Protein AF-A0ABD5WQ84-F1 (afdb_monomer_lite)

Secondary structure (DSSP, 8-state):
-HHHHHHHHHHHHHHHHHHHHHHHHHHHHHHHHHHHHTSPPPSEEEEE-TTS-EEEEE----SS-S---PPPHHHHHHHTSTTGGGG---TTTSPPHHHHHHHHHHHHHHHHHHHHHTT----

Radius of gyration: 23.06 Å; chains: 1; bounding box: 44×34×70 Å

Structure (mmCIF, N/CA/C/O backbone):
data_AF-A0ABD5WQ84-F1
#
_entry.id   AF-A0ABD5WQ84-F1
#
loop_
_atom_site.group_PDB
_atom_site.id
_atom_site.type_symbol
_atom_site.label_atom_id
_atom_site.label_alt_id
_atom_site.label_comp_id
_atom_site.label_asym_id
_atom_site.label_entity_id
_atom_site.label_seq_id
_atom_site.pdbx_PDB_ins_code
_atom_site.Cartn_x
_atom_site.Cartn_y
_atom_site.Cartn_z
_atom_site.occupancy
_atom_site.B_iso_or_equiv
_atom_site.auth_seq_id
_atom_site.auth_comp_id
_atom_site.auth_asym_id
_atom_site.auth_atom_id
_atom_site.pdbx_PDB_model_num
ATOM 1 N N . MET A 1 1 ? 10.289 -4.242 -35.091 1.00 62.66 1 MET A N 1
ATOM 2 C CA . MET A 1 1 ? 10.109 -4.938 -33.796 1.00 62.66 1 MET A CA 1
ATOM 3 C C . MET A 1 1 ? 11.135 -4.503 -32.755 1.00 62.66 1 MET A C 1
ATOM 5 O O . MET A 1 1 ? 10.712 -4.040 -31.710 1.00 62.66 1 MET A O 1
ATOM 9 N N . PHE A 1 2 ? 12.444 -4.538 -33.042 1.00 74.69 2 PHE A N 1
ATOM 10 C CA . PHE A 1 2 ? 13.496 -4.139 -32.086 1.00 74.69 2 PHE A CA 1
ATOM 11 C C . PHE A 1 2 ? 13.372 -2.693 -31.562 1.00 74.69 2 PHE A C 1
ATOM 13 O O . PHE A 1 2 ? 13.319 -2.484 -30.359 1.00 74.69 2 PHE A O 1
ATOM 20 N N . VAL A 1 3 ? 13.220 -1.701 -32.446 1.00 78.94 3 VAL A N 1
ATOM 21 C CA . VAL A 1 3 ? 13.098 -0.276 -32.055 1.00 78.94 3 VAL A CA 1
ATOM 22 C C . VAL A 1 3 ? 11.838 -0.003 -31.224 1.00 78.94 3 VAL A C 1
ATOM 24 O O . VAL A 1 3 ? 11.880 0.740 -30.250 1.00 78.94 3 VAL A O 1
ATOM 27 N N . LEU A 1 4 ? 10.730 -0.660 -31.574 1.00 76.81 4 LEU A N 1
ATOM 28 C CA . LEU A 1 4 ? 9.481 -0.622 -30.809 1.00 76.81 4 LEU A CA 1
ATOM 29 C C . LEU A 1 4 ? 9.668 -1.242 -29.418 1.00 76.81 4 LEU A C 1
ATOM 31 O O . LEU A 1 4 ? 9.250 -0.651 -28.433 1.00 76.81 4 LEU A O 1
ATOM 35 N N . GLY A 1 5 ? 10.357 -2.382 -29.329 1.00 71.56 5 GLY A N 1
ATOM 36 C CA . GLY A 1 5 ? 10.702 -3.018 -28.057 1.00 71.56 5 GLY A CA 1
ATOM 37 C C . GLY A 1 5 ? 11.618 -2.162 -27.179 1.00 71.56 5 GLY A C 1
ATOM 38 O O . GLY A 1 5 ? 11.416 -2.119 -25.973 1.00 71.56 5 GLY A O 1
ATOM 39 N N . VAL A 1 6 ? 12.567 -1.427 -27.767 1.00 75.12 6 VAL A N 1
ATOM 40 C CA . VAL A 1 6 ? 13.454 -0.500 -27.040 1.00 75.12 6 VAL A CA 1
ATOM 41 C C . VAL A 1 6 ? 12.690 0.722 -26.529 1.00 75.12 6 VAL A C 1
ATOM 43 O O . VAL A 1 6 ? 12.833 1.087 -25.365 1.00 75.12 6 VAL A O 1
ATOM 46 N N . ALA A 1 7 ? 11.841 1.332 -27.360 1.00 73.25 7 ALA A N 1
ATOM 47 C CA . ALA A 1 7 ? 11.018 2.469 -26.950 1.00 73.25 7 ALA A CA 1
ATOM 48 C C . ALA A 1 7 ? 10.026 2.083 -25.842 1.00 73.25 7 ALA A C 1
ATOM 50 O O . ALA A 1 7 ? 9.885 2.805 -24.856 1.00 73.25 7 ALA A O 1
ATOM 51 N N . VAL A 1 8 ? 9.394 0.911 -25.972 1.00 72.19 8 VAL A N 1
ATOM 52 C CA . VAL A 1 8 ? 8.538 0.340 -24.928 1.00 72.19 8 VAL A CA 1
ATOM 53 C C . VAL A 1 8 ? 9.363 0.050 -23.677 1.00 72.19 8 VAL A C 1
ATOM 55 O O . VAL A 1 8 ? 8.974 0.488 -22.607 1.00 72.19 8 VAL A O 1
ATOM 58 N N . GLY A 1 9 ? 10.525 -0.596 -23.790 1.00 66.44 9 GLY A N 1
ATOM 59 C CA . GLY A 1 9 ? 11.397 -0.915 -22.656 1.00 66.44 9 GLY A CA 1
ATOM 60 C C . GLY A 1 9 ? 11.868 0.311 -21.869 1.00 66.44 9 GLY A C 1
ATOM 61 O O . GLY A 1 9 ? 11.854 0.278 -20.644 1.00 66.44 9 GLY A O 1
ATOM 62 N N . LEU A 1 10 ? 12.211 1.415 -22.540 1.00 68.94 10 LEU A N 1
ATOM 63 C CA . LEU A 1 10 ? 12.619 2.666 -21.887 1.00 68.94 10 LEU A CA 1
ATOM 64 C C . LEU A 1 10 ? 11.447 3.383 -21.207 1.00 68.94 10 LEU A C 1
ATOM 66 O O . LEU A 1 10 ? 11.572 3.824 -20.064 1.00 68.94 10 LEU A O 1
ATOM 70 N N . ALA A 1 11 ? 10.298 3.473 -21.884 1.00 70.12 11 ALA A N 1
ATOM 71 C CA . ALA A 1 11 ? 9.099 4.081 -21.311 1.00 70.12 11 ALA A CA 1
ATOM 72 C C . ALA A 1 11 ? 8.597 3.284 -20.097 1.00 70.12 11 ALA A C 1
ATOM 74 O O . ALA A 1 11 ? 8.263 3.845 -19.057 1.00 70.12 11 ALA A O 1
ATOM 75 N N . VAL A 1 12 ? 8.588 1.960 -20.222 1.00 70.50 12 VAL A N 1
ATOM 76 C CA . VAL A 1 12 ? 8.115 1.028 -19.202 1.00 70.50 12 VAL A CA 1
ATOM 77 C C . VAL A 1 12 ? 9.112 0.919 -18.043 1.00 70.50 12 VAL A C 1
ATOM 79 O O . VAL A 1 12 ? 8.690 0.909 -16.890 1.00 70.50 12 VAL A O 1
ATOM 82 N N . GLY A 1 13 ? 10.422 0.935 -18.312 1.00 67.38 13 GLY A N 1
ATOM 83 C CA . GLY A 1 13 ? 11.472 0.931 -17.291 1.00 67.38 13 GLY A CA 1
ATOM 84 C C . GLY A 1 13 ? 11.373 2.127 -16.342 1.00 67.38 13 GLY A C 1
ATOM 85 O O . GLY A 1 13 ? 11.300 1.939 -15.131 1.00 67.38 13 GLY A O 1
ATOM 86 N N . GLY A 1 14 ? 11.251 3.351 -16.871 1.00 74.44 14 GLY A N 1
ATOM 87 C CA . GLY A 1 14 ? 11.095 4.555 -16.042 1.00 74.44 14 GLY A CA 1
ATOM 88 C C . GLY A 1 14 ? 9.808 4.565 -15.202 1.00 74.44 14 GLY A C 1
ATOM 89 O O . GLY A 1 14 ? 9.812 4.977 -14.036 1.00 74.44 14 GLY A O 1
ATOM 90 N N . VAL A 1 15 ? 8.708 4.055 -15.767 1.00 77.25 15 VAL A N 1
ATOM 91 C CA . VAL A 1 15 ? 7.428 3.913 -15.054 1.00 77.25 15 VAL A CA 1
ATOM 92 C C . VAL A 1 15 ? 7.527 2.864 -13.945 1.00 77.25 15 VAL A C 1
ATOM 94 O O . VAL A 1 15 ? 7.064 3.123 -12.836 1.00 77.25 15 VAL A O 1
ATOM 97 N N . PHE A 1 16 ? 8.168 1.718 -14.189 1.00 81.75 16 PHE A N 1
ATOM 98 C CA . PHE A 1 16 ? 8.347 0.677 -13.173 1.00 81.75 16 PHE A CA 1
ATOM 99 C C . PHE A 1 16 ? 9.265 1.109 -12.030 1.00 81.75 16 PHE A C 1
ATOM 101 O O . PHE A 1 16 ? 8.957 0.827 -10.871 1.00 81.75 16 PHE A O 1
ATOM 108 N N . VAL A 1 17 ? 10.340 1.845 -12.329 1.00 82.19 17 VAL A N 1
ATOM 109 C CA . VAL A 1 17 ? 11.214 2.434 -11.304 1.00 82.19 17 VAL A CA 1
ATOM 110 C C . VAL A 1 17 ? 10.409 3.374 -10.404 1.00 82.19 17 VAL A C 1
ATOM 112 O O . VAL A 1 17 ? 10.445 3.250 -9.180 1.00 82.19 17 VAL A O 1
ATOM 115 N N . THR A 1 18 ? 9.609 4.265 -10.993 1.00 83.12 18 THR A N 1
ATOM 116 C CA . THR A 1 18 ? 8.776 5.203 -10.224 1.00 83.12 18 THR A CA 1
ATOM 117 C C . THR A 1 18 ? 7.695 4.475 -9.418 1.00 83.12 18 THR A C 1
ATOM 119 O O . THR A 1 18 ? 7.514 4.755 -8.233 1.00 83.12 18 THR A O 1
ATOM 122 N N . ALA A 1 19 ? 7.005 3.503 -10.022 1.00 85.81 19 ALA A N 1
ATOM 123 C CA . ALA A 1 19 ? 5.968 2.708 -9.363 1.00 85.81 19 ALA A CA 1
ATOM 124 C C . ALA A 1 19 ? 6.509 1.956 -8.138 1.00 85.81 19 ALA A C 1
ATOM 126 O O . ALA A 1 19 ? 5.856 1.939 -7.094 1.00 85.81 19 ALA A O 1
ATOM 127 N N . LYS A 1 20 ? 7.725 1.404 -8.234 1.00 86.44 20 LYS A N 1
ATOM 128 C CA . LYS A 1 20 ? 8.436 0.790 -7.109 1.00 86.44 20 LYS A CA 1
ATOM 129 C C . LYS A 1 20 ? 8.643 1.777 -5.970 1.00 86.44 20 LYS A C 1
ATOM 131 O O . LYS A 1 20 ? 8.245 1.480 -4.849 1.00 86.44 20 LYS A O 1
ATOM 136 N N . TYR A 1 21 ? 9.236 2.940 -6.236 1.00 86.19 21 TYR A N 1
ATOM 137 C CA . TYR A 1 21 ? 9.497 3.918 -5.177 1.00 86.19 21 TYR A CA 1
ATOM 1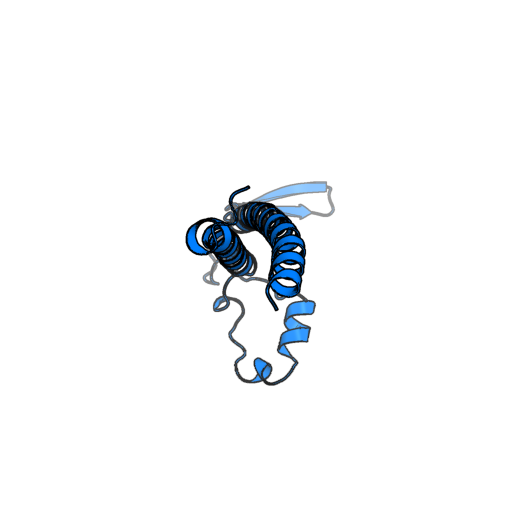38 C C . TYR A 1 21 ? 8.210 4.393 -4.500 1.00 86.19 21 TYR A C 1
ATOM 140 O O . TYR A 1 21 ? 8.159 4.480 -3.274 1.00 86.19 21 TYR A O 1
ATOM 148 N N . VAL A 1 22 ? 7.146 4.628 -5.273 1.00 90.00 22 VAL A N 1
ATOM 149 C CA . VAL A 1 22 ? 5.835 4.987 -4.719 1.00 90.00 22 VAL A CA 1
ATOM 150 C C . VAL A 1 22 ? 5.281 3.854 -3.854 1.00 90.00 22 VAL A C 1
ATOM 152 O O . VAL A 1 22 ? 4.891 4.106 -2.716 1.00 90.00 22 VAL A O 1
ATOM 155 N N . MET A 1 23 ? 5.284 2.608 -4.340 1.00 89.00 23 MET A N 1
ATOM 156 C CA . MET A 1 23 ? 4.830 1.450 -3.560 1.00 89.00 23 MET A CA 1
ATOM 157 C C . MET A 1 23 ? 5.647 1.247 -2.286 1.00 89.00 23 MET A C 1
ATOM 159 O O . MET A 1 23 ? 5.068 0.960 -1.241 1.00 89.00 23 MET A O 1
ATOM 163 N N . PHE A 1 24 ? 6.965 1.427 -2.349 1.00 91.12 24 PHE A N 1
ATOM 164 C CA . PHE A 1 24 ? 7.841 1.336 -1.189 1.00 91.12 24 PHE A CA 1
ATOM 165 C C . PHE A 1 24 ? 7.470 2.375 -0.131 1.00 91.12 24 PHE A C 1
ATOM 167 O O . PHE A 1 24 ? 7.229 2.020 1.020 1.00 91.12 24 PHE A O 1
ATOM 174 N N . VAL A 1 25 ? 7.370 3.651 -0.518 1.00 94.00 25 VAL A N 1
ATOM 175 C CA . VAL A 1 25 ? 7.048 4.743 0.412 1.00 94.00 25 VAL A CA 1
ATOM 176 C C . VAL A 1 25 ? 5.646 4.569 0.990 1.00 94.00 25 VAL A C 1
ATOM 178 O O . VAL A 1 25 ? 5.468 4.641 2.203 1.00 94.00 25 VAL A O 1
ATOM 181 N N . VAL A 1 26 ? 4.651 4.290 0.146 1.00 92.81 26 VAL A N 1
ATOM 182 C CA . VAL A 1 26 ? 3.266 4.071 0.587 1.00 92.81 26 VAL A CA 1
ATOM 183 C C . VAL A 1 26 ? 3.175 2.855 1.510 1.00 92.81 26 VAL A C 1
ATOM 185 O O . VAL A 1 26 ? 2.557 2.940 2.570 1.00 92.81 26 VAL A O 1
ATOM 188 N N . GLY A 1 27 ? 3.829 1.747 1.153 1.00 92.00 27 GLY A N 1
ATOM 189 C CA . GLY A 1 27 ? 3.901 0.542 1.975 1.00 92.00 27 GLY A CA 1
ATOM 190 C C . GLY A 1 27 ? 4.563 0.801 3.328 1.00 92.00 27 GLY A C 1
ATOM 191 O O . GLY A 1 27 ? 4.035 0.379 4.353 1.00 92.00 27 GLY A O 1
ATOM 192 N N . LEU A 1 28 ? 5.664 1.555 3.356 1.00 93.88 28 LEU A N 1
ATOM 193 C CA . LEU A 1 28 ? 6.382 1.905 4.582 1.00 93.88 28 LEU A CA 1
ATOM 194 C C . LEU A 1 28 ? 5.536 2.792 5.509 1.00 93.88 28 LEU A C 1
ATOM 196 O O . LEU A 1 28 ? 5.479 2.557 6.716 1.00 93.88 28 LEU A O 1
ATOM 200 N N . LEU A 1 29 ? 4.842 3.786 4.951 1.00 95.06 29 LEU A N 1
ATOM 201 C CA . LEU A 1 29 ? 3.945 4.659 5.711 1.00 95.06 29 LEU A CA 1
ATOM 202 C C . LEU A 1 29 ? 2.748 3.885 6.277 1.00 95.06 29 LEU A C 1
ATOM 204 O O . LEU A 1 29 ? 2.420 4.036 7.455 1.00 95.06 29 LEU A O 1
ATOM 208 N N . LEU A 1 30 ? 2.129 3.020 5.466 1.00 91.25 30 LEU A N 1
ATOM 209 C CA . LEU A 1 30 ? 1.049 2.134 5.906 1.00 91.25 30 LEU A CA 1
ATOM 210 C C . LEU A 1 30 ? 1.516 1.186 7.010 1.00 91.25 30 LEU A C 1
ATOM 212 O O . LEU A 1 30 ? 0.787 0.986 7.977 1.00 91.25 30 LEU A O 1
ATOM 216 N N . PHE A 1 31 ? 2.726 0.640 6.895 1.00 91.94 31 PHE A N 1
ATOM 217 C CA . PHE A 1 31 ? 3.315 -0.222 7.914 1.00 91.94 31 PHE A CA 1
ATOM 218 C C . PHE A 1 31 ? 3.472 0.514 9.246 1.00 91.94 31 PHE A C 1
ATOM 220 O O . PHE A 1 31 ? 3.062 -0.000 10.289 1.00 91.94 31 PHE A O 1
ATOM 227 N N . GLY A 1 32 ? 3.995 1.744 9.216 1.00 90.62 32 GLY A N 1
ATOM 228 C CA . GLY A 1 32 ? 4.099 2.593 10.402 1.00 90.62 32 GLY A CA 1
ATOM 229 C C . GLY A 1 32 ? 2.731 2.874 11.025 1.00 90.62 32 GLY A C 1
ATOM 230 O O . GLY A 1 32 ? 2.522 2.609 12.209 1.00 90.62 32 GLY A O 1
ATOM 231 N N . TYR A 1 33 ? 1.772 3.339 10.221 1.00 89.31 33 TYR A N 1
ATOM 232 C CA . TYR A 1 33 ? 0.413 3.637 10.679 1.00 89.31 33 TYR A CA 1
ATOM 233 C C . TYR A 1 33 ? -0.290 2.410 11.277 1.00 89.31 33 TYR A C 1
ATOM 235 O O . TYR A 1 33 ? -0.855 2.481 12.369 1.00 89.31 33 TYR A O 1
ATOM 243 N N . ALA A 1 34 ? -0.213 1.267 10.595 1.00 88.38 34 ALA A N 1
ATOM 244 C CA . ALA A 1 34 ? -0.800 0.023 11.065 1.00 88.38 34 ALA A CA 1
ATOM 245 C C . ALA A 1 34 ? -0.153 -0.435 12.378 1.00 88.38 34 ALA A C 1
ATOM 247 O O . ALA A 1 34 ? -0.865 -0.808 13.304 1.00 88.38 34 ALA A O 1
ATOM 248 N N . THR A 1 35 ? 1.174 -0.335 12.500 1.00 87.75 35 THR A N 1
ATOM 249 C CA . THR A 1 35 ? 1.896 -0.672 13.737 1.00 87.75 35 THR A CA 1
ATOM 250 C C . THR A 1 35 ? 1.416 0.172 14.919 1.00 87.75 35 THR A C 1
ATOM 252 O O . THR A 1 35 ? 1.169 -0.374 15.994 1.00 87.75 35 THR A O 1
ATOM 255 N N . PHE A 1 36 ? 1.204 1.479 14.729 1.00 85.62 36 PHE A N 1
ATOM 256 C CA . PHE A 1 36 ? 0.616 2.332 15.767 1.00 85.62 36 PHE A CA 1
ATOM 257 C C . PHE A 1 36 ? -0.820 1.926 16.119 1.00 85.62 36 PHE A C 1
ATOM 259 O O . PHE A 1 36 ? -1.177 1.917 17.294 1.00 85.62 36 PHE A O 1
ATOM 266 N N . GLN A 1 37 ? -1.629 1.549 15.127 1.00 81.31 37 GLN A N 1
ATOM 267 C CA . GLN A 1 37 ? -3.013 1.114 15.337 1.00 81.31 37 GLN A CA 1
ATOM 268 C C . GLN A 1 37 ? -3.127 -0.271 16.001 1.00 81.31 37 GLN A C 1
ATOM 270 O O . GLN A 1 37 ? -4.153 -0.586 16.596 1.00 81.31 37 GLN A O 1
ATOM 275 N N . LEU A 1 38 ? -2.092 -1.107 15.906 1.00 80.88 38 LEU A N 1
ATOM 276 C CA . LEU A 1 38 ? -2.014 -2.406 16.579 1.00 80.88 38 LEU A CA 1
ATOM 277 C C . LEU A 1 38 ? -1.597 -2.305 18.053 1.00 80.88 38 LEU A C 1
ATOM 279 O O . LEU A 1 38 ? -1.555 -3.329 18.737 1.00 80.88 38 LEU A O 1
ATOM 283 N N . ARG A 1 39 ? -1.279 -1.103 18.552 1.00 79.44 39 ARG A N 1
ATOM 284 C CA . ARG A 1 39 ? -0.881 -0.917 19.946 1.00 79.44 39 ARG A CA 1
ATOM 285 C C . ARG A 1 39 ? -2.032 -1.329 20.881 1.00 79.44 39 ARG A C 1
ATOM 287 O O . ARG A 1 39 ? -3.159 -0.901 20.648 1.00 79.44 39 ARG A O 1
ATOM 294 N N . PRO A 1 40 ? -1.767 -2.131 21.929 1.00 69.25 40 PRO A N 1
ATOM 295 C CA . PRO A 1 40 ? -2.781 -2.465 22.923 1.00 69.25 40 PRO A CA 1
ATOM 296 C C . PRO A 1 40 ? -3.310 -1.202 23.603 1.00 69.25 40 PRO A C 1
ATOM 298 O O . PRO A 1 40 ? -2.518 -0.320 23.954 1.00 69.25 40 PRO A O 1
ATOM 301 N N . ASP A 1 41 ? -4.624 -1.143 23.816 1.00 63.47 41 ASP A N 1
ATOM 302 C CA . ASP A 1 41 ? -5.230 -0.065 24.590 1.00 63.47 41 ASP A CA 1
ATOM 303 C C . ASP A 1 41 ? -4.725 -0.100 26.045 1.00 63.47 41 ASP A C 1
ATOM 305 O O . ASP A 1 41 ? -4.489 -1.185 26.599 1.00 63.47 41 ASP A O 1
ATOM 309 N N . PRO A 1 42 ? -4.513 1.067 26.680 1.00 57.00 42 PRO A N 1
ATOM 310 C CA . PRO A 1 42 ? -4.078 1.125 28.067 1.00 57.00 42 PRO A CA 1
ATOM 311 C C . PRO A 1 42 ? -5.074 0.409 28.995 1.00 57.00 42 PRO A C 1
ATOM 313 O O . PRO A 1 42 ? -6.282 0.495 28.790 1.00 57.00 42 PRO A O 1
ATOM 316 N N . PRO A 1 43 ? -4.611 -0.251 30.072 1.00 62.53 43 PRO A N 1
ATOM 317 C CA . PRO A 1 43 ? -5.488 -0.967 31.003 1.00 62.53 43 PRO A CA 1
ATOM 318 C C . PRO A 1 43 ? -6.362 -0.047 31.882 1.00 62.53 43 PRO A C 1
ATOM 320 O O . PRO A 1 43 ? -7.046 -0.524 32.790 1.00 62.53 43 PRO A O 1
ATOM 323 N N . TRP A 1 44 ? -6.334 1.264 31.643 1.00 63.00 44 TRP A N 1
ATOM 324 C CA . TRP A 1 44 ? -7.119 2.278 32.337 1.00 63.00 44 TRP A CA 1
ATOM 325 C C . TRP A 1 44 ? -7.942 3.067 31.319 1.00 63.00 44 TRP A C 1
ATOM 327 O O . TRP A 1 44 ? -7.412 3.482 30.289 1.00 63.00 44 TRP A O 1
ATOM 337 N N . ASP A 1 45 ? -9.219 3.283 31.626 1.00 53.91 45 ASP A N 1
ATOM 338 C CA . ASP A 1 45 ? -10.096 4.128 30.817 1.00 53.91 45 ASP A CA 1
ATOM 339 C C . ASP A 1 45 ? -10.251 5.501 31.479 1.00 53.91 45 ASP A C 1
ATOM 341 O O . ASP A 1 45 ? -10.123 5.646 32.702 1.00 53.91 45 ASP A O 1
ATOM 345 N N . THR A 1 46 ? -10.443 6.527 30.659 1.00 55.75 46 THR A N 1
ATOM 346 C CA . THR A 1 46 ? -10.482 7.923 31.089 1.00 55.75 46 THR A CA 1
ATOM 347 C C . THR A 1 46 ? -11.737 8.586 30.544 1.00 55.75 46 THR A C 1
ATOM 349 O O . THR A 1 46 ? -11.722 9.205 29.481 1.00 55.75 46 THR A O 1
ATOM 352 N N . GLU A 1 47 ? -12.834 8.481 31.287 1.00 54.97 47 GLU A N 1
ATOM 353 C CA . GLU A 1 47 ? -14.066 9.183 30.943 1.00 54.97 47 GLU A CA 1
ATOM 354 C C . GLU A 1 47 ? -13.978 10.648 31.399 1.00 54.97 47 GLU A C 1
ATOM 356 O O . GLU A 1 47 ? -13.735 10.958 32.573 1.00 54.97 47 GLU A O 1
ATOM 361 N N . GLN A 1 48 ? -14.178 11.577 30.460 1.00 47.25 48 GLN A N 1
ATOM 362 C CA . GLN A 1 48 ? -14.348 12.992 30.785 1.00 47.25 48 GLN A CA 1
ATOM 363 C C . GLN A 1 48 ? -15.793 13.221 31.225 1.00 47.25 48 GLN A C 1
ATOM 365 O O . GLN A 1 48 ? -16.708 13.237 30.407 1.00 47.25 48 GLN A O 1
ATOM 370 N N . THR A 1 49 ? -16.000 13.387 32.531 1.00 53.72 49 THR A N 1
ATOM 371 C CA . THR A 1 49 ? -17.292 13.825 33.074 1.00 53.72 49 THR A CA 1
ATOM 372 C C . THR A 1 49 ? -17.527 15.299 32.716 1.00 53.72 49 THR A C 1
ATOM 374 O O . THR A 1 49 ? -16.576 16.083 32.696 1.00 53.72 49 THR A O 1
ATOM 377 N N . GLU A 1 50 ? -18.787 15.688 32.487 1.00 52.00 50 GLU A N 1
ATOM 378 C CA . GLU A 1 50 ? -19.232 17.050 32.118 1.00 52.00 50 GLU A CA 1
ATOM 379 C C . GLU A 1 50 ? -18.753 18.163 33.083 1.00 52.00 50 GLU A C 1
ATOM 381 O O . GLU A 1 50 ? -18.720 19.332 32.716 1.00 52.00 50 GLU A O 1
ATOM 386 N N . ASP A 1 51 ? -18.286 17.795 34.280 1.00 56.47 51 ASP A N 1
ATOM 387 C CA . ASP A 1 51 ? -17.670 18.665 35.295 1.00 56.47 51 ASP A CA 1
ATOM 388 C C . ASP A 1 51 ? -16.175 18.999 35.056 1.00 56.47 51 ASP A C 1
ATOM 390 O O . ASP A 1 51 ? -15.506 19.562 35.927 1.00 56.47 51 ASP A O 1
ATOM 394 N N . GLY A 1 52 ? -15.593 18.611 33.915 1.00 53.97 52 GLY A N 1
ATOM 395 C CA . GLY A 1 52 ? -14.194 18.920 33.570 1.00 53.97 52 GLY A CA 1
ATOM 396 C C . GLY A 1 52 ? -13.146 18.190 34.423 1.00 53.97 52 GLY A C 1
ATOM 397 O O . GLY A 1 52 ? -11.970 18.557 34.421 1.00 53.97 52 GLY A O 1
ATOM 398 N N . LYS A 1 53 ? -13.550 17.151 35.165 1.00 48.12 53 LYS A N 1
ATOM 399 C CA . LYS A 1 53 ? -12.658 16.311 35.975 1.00 48.12 53 LYS A CA 1
ATOM 400 C C . LYS A 1 53 ? -12.389 14.993 35.260 1.00 48.12 53 LYS A C 1
ATOM 402 O O . LYS A 1 53 ? -13.308 14.244 34.941 1.00 48.12 53 LYS A O 1
ATOM 407 N N . VAL A 1 54 ? -11.107 14.702 35.061 1.00 52.72 54 VAL A N 1
ATOM 408 C CA . VAL A 1 54 ? -10.616 13.449 34.483 1.00 52.72 54 VAL A CA 1
ATOM 409 C C . VAL A 1 54 ? -10.695 12.357 35.554 1.00 52.72 54 VAL A C 1
ATOM 411 O O . VAL A 1 54 ? -9.885 12.341 36.483 1.00 52.72 54 VAL A O 1
ATOM 414 N N . ARG A 1 55 ? -11.692 11.468 35.472 1.00 51.62 55 ARG A N 1
ATOM 415 C CA . ARG A 1 55 ? -11.788 10.296 36.354 1.00 51.62 55 ARG A CA 1
ATOM 416 C C . ARG A 1 55 ? -11.082 9.117 35.695 1.00 51.62 55 ARG A C 1
ATOM 418 O O . ARG A 1 55 ? -11.484 8.662 34.633 1.00 51.62 55 ARG A O 1
ATOM 425 N N . VAL A 1 56 ? -10.025 8.630 36.342 1.00 53.75 56 VAL A N 1
ATOM 426 C CA . VAL A 1 56 ? -9.302 7.426 35.917 1.00 53.75 56 VAL A CA 1
ATOM 427 C C . VAL A 1 56 ? -9.954 6.225 36.594 1.00 53.75 56 VAL A C 1
ATOM 429 O O . VAL A 1 56 ? -9.804 6.036 37.803 1.00 53.75 56 VAL A O 1
ATOM 432 N N . THR A 1 57 ? -10.701 5.428 35.834 1.00 59.56 57 THR A N 1
ATOM 433 C CA . THR A 1 57 ? -11.339 4.199 36.324 1.00 59.56 57 THR A CA 1
ATOM 434 C C . THR A 1 57 ? -10.530 2.981 35.889 1.00 59.56 57 THR A C 1
ATOM 436 O O . THR A 1 57 ? -10.164 2.828 34.723 1.00 59.56 57 THR A O 1
ATOM 439 N N . LYS A 1 58 ? -10.221 2.095 36.843 1.00 47.66 58 LYS A N 1
ATOM 440 C CA . LYS A 1 58 ? -9.560 0.813 36.571 1.00 47.66 58 LYS A CA 1
ATOM 441 C C . LYS A 1 58 ? -10.578 -0.126 35.922 1.00 47.66 58 LYS A C 1
ATOM 443 O O . LYS A 1 58 ? -11.636 -0.341 36.503 1.00 47.66 58 LYS A O 1
ATOM 448 N N . ASN A 1 59 ? -10.258 -0.690 34.757 1.00 54.94 59 ASN A N 1
ATOM 449 C CA . ASN A 1 59 ? -11.133 -1.651 34.085 1.00 54.94 59 ASN A CA 1
ATOM 450 C C . ASN A 1 59 ? -11.344 -2.891 34.977 1.00 54.94 59 ASN A C 1
ATOM 452 O O . ASN A 1 59 ? -10.407 -3.654 35.226 1.00 54.94 59 ASN A O 1
ATOM 456 N N . GLU A 1 60 ? -12.561 -3.080 35.495 1.00 50.06 60 GLU A N 1
ATOM 457 C CA . GLU A 1 60 ? -12.954 -4.302 36.201 1.00 50.06 60 GLU A CA 1
ATOM 458 C C . GLU A 1 60 ? -13.253 -5.416 35.185 1.00 50.06 60 GLU A C 1
ATOM 460 O O . GLU A 1 60 ? -13.951 -5.176 34.196 1.00 50.06 60 GLU A O 1
ATOM 465 N N . PRO A 1 61 ? -12.764 -6.650 35.410 1.00 45.84 61 PRO A N 1
ATOM 466 C CA . PRO A 1 61 ? -12.956 -7.760 34.491 1.00 45.84 61 PRO A CA 1
ATOM 467 C C . PRO A 1 61 ? -14.381 -8.308 34.632 1.00 45.84 61 PRO A C 1
ATOM 469 O O . PRO A 1 61 ? -14.613 -9.353 35.236 1.00 45.84 61 PRO A O 1
ATOM 472 N N . LYS A 1 62 ? -15.373 -7.608 34.075 1.00 41.03 62 LYS A N 1
ATOM 473 C CA . LYS A 1 62 ? -16.651 -8.243 33.742 1.00 41.03 62 LYS A CA 1
ATOM 474 C C . LYS A 1 62 ? -16.378 -9.204 32.591 1.00 41.03 62 LYS A C 1
ATOM 476 O O . LYS A 1 62 ? -15.746 -8.820 31.617 1.00 41.03 62 LYS A O 1
ATOM 481 N N . GLY A 1 63 ? -16.838 -10.450 32.714 1.00 38.09 63 GLY A N 1
ATOM 482 C CA . GLY A 1 63 ? -16.628 -11.559 31.770 1.00 38.09 63 GLY A CA 1
ATOM 483 C C . GLY A 1 63 ? -17.216 -11.382 30.360 1.00 38.09 63 GLY A C 1
ATOM 484 O O . GLY A 1 63 ? -17.596 -12.361 29.730 1.00 38.09 63 GLY A O 1
ATOM 485 N N . SER A 1 64 ? -17.303 -10.155 29.857 1.00 37.78 64 SER A N 1
ATOM 486 C CA . SER A 1 64 ? -17.367 -9.832 28.439 1.00 37.78 64 SER A CA 1
ATOM 487 C C . SER A 1 64 ? -15.937 -9.677 27.930 1.00 37.78 64 SER A C 1
ATOM 489 O O . SER A 1 64 ? -15.171 -8.891 28.481 1.00 37.78 64 SER A O 1
ATOM 491 N N . VAL A 1 65 ? -15.577 -10.440 26.901 1.00 35.59 65 VAL A N 1
ATOM 492 C CA . VAL A 1 65 ? -14.261 -10.416 26.249 1.00 35.59 65 VAL A CA 1
ATOM 493 C C . VAL A 1 65 ? -13.756 -8.975 26.097 1.00 35.59 65 VAL A C 1
ATOM 495 O O . VAL A 1 65 ? -14.393 -8.151 25.442 1.00 35.59 65 VAL A O 1
ATOM 498 N N . VAL A 1 66 ? -12.621 -8.684 26.735 1.00 40.12 66 VAL A N 1
ATOM 499 C CA . VAL A 1 66 ? -11.875 -7.426 26.628 1.00 40.12 66 VAL A CA 1
ATOM 500 C C . VAL A 1 66 ? -11.627 -7.148 25.141 1.00 40.12 66 VAL A C 1
ATOM 502 O O . VAL A 1 66 ? -10.898 -7.896 24.492 1.00 40.12 66 VAL A O 1
ATOM 505 N N . GLY A 1 67 ? -12.281 -6.123 24.586 1.00 42.22 67 GLY A N 1
ATOM 506 C CA . GLY A 1 67 ? -12.214 -5.791 23.157 1.00 42.22 67 GLY A CA 1
ATOM 507 C C . GLY A 1 67 ? -13.538 -5.897 22.393 1.00 42.22 67 GLY A C 1
ATOM 508 O O . GLY A 1 67 ? -13.540 -6.342 21.243 1.00 42.22 67 GLY A O 1
ATOM 509 N N . GLY A 1 68 ? -14.661 -5.482 22.989 1.00 42.03 68 GLY A N 1
ATOM 510 C CA . GLY A 1 68 ? -15.884 -5.198 22.235 1.00 42.03 68 GLY A CA 1
ATOM 511 C C . GLY A 1 68 ? -15.623 -4.075 21.231 1.00 42.03 68 GLY A C 1
ATOM 512 O O . GLY A 1 68 ? -15.750 -2.904 21.560 1.00 42.03 68 GLY A O 1
ATOM 513 N N . ARG A 1 69 ? -15.173 -4.423 20.021 1.00 54.28 69 ARG A N 1
ATOM 514 C CA . ARG A 1 69 ? -14.993 -3.464 18.928 1.00 54.28 69 ARG A CA 1
ATOM 515 C C . ARG A 1 69 ? -16.364 -2.991 18.471 1.00 54.28 69 ARG A C 1
ATOM 517 O O . ARG A 1 69 ? -17.072 -3.748 17.808 1.00 54.28 69 ARG A O 1
ATOM 524 N N . ASP A 1 70 ? -16.697 -1.748 18.796 1.00 53.59 70 ASP A N 1
ATOM 525 C CA . ASP A 1 70 ? -17.873 -1.079 18.255 1.00 53.59 70 ASP A CA 1
ATOM 526 C C . ASP A 1 70 ? -17.827 -1.084 16.721 1.00 53.59 70 ASP A C 1
ATOM 528 O O . ASP A 1 70 ? -16.827 -0.724 16.088 1.00 53.59 70 ASP A O 1
ATOM 532 N N . GLU A 1 71 ? -18.916 -1.529 16.096 1.00 54.06 71 GLU A N 1
ATOM 533 C CA . GLU A 1 71 ? -19.040 -1.501 14.645 1.00 54.06 71 GLU A CA 1
ATOM 534 C C . GLU A 1 71 ? -19.167 -0.056 14.155 1.00 54.06 71 GLU A C 1
ATOM 536 O O . GLU A 1 71 ? -20.089 0.677 14.513 1.00 54.06 71 GLU A O 1
ATOM 541 N N . THR A 1 72 ? -18.268 0.365 13.265 1.00 61.41 72 THR A N 1
ATOM 542 C CA . THR A 1 72 ? -18.423 1.660 12.592 1.00 61.41 72 THR A CA 1
ATOM 543 C C . THR A 1 72 ? -19.631 1.632 11.648 1.00 61.41 72 THR A C 1
ATOM 545 O O . THR A 1 72 ? -19.914 0.617 11.005 1.00 61.41 72 THR A O 1
ATOM 548 N N . LYS A 1 73 ? -20.335 2.766 11.492 1.00 61.91 73 LYS A N 1
ATOM 549 C CA . LYS A 1 73 ? -21.532 2.863 10.623 1.00 61.91 73 LYS A CA 1
ATOM 550 C C . LYS A 1 73 ? -21.264 2.429 9.177 1.00 61.91 73 LYS A C 1
ATOM 552 O O . LYS A 1 73 ? -22.140 1.874 8.520 1.00 61.91 73 LYS A O 1
ATOM 557 N N . PHE A 1 74 ? -20.040 2.646 8.699 1.00 65.06 74 PHE A N 1
ATOM 558 C CA . PHE A 1 74 ? -19.596 2.192 7.385 1.00 65.06 74 PHE A CA 1
ATOM 559 C C . PHE A 1 74 ? -19.475 0.663 7.312 1.00 65.06 74 PHE A C 1
ATOM 561 O O . PHE A 1 74 ? -19.948 0.048 6.360 1.00 65.06 74 PHE A O 1
ATOM 568 N N . GLN A 1 75 ? -18.917 0.030 8.348 1.00 64.38 75 GLN A N 1
ATOM 569 C CA . GLN A 1 75 ? -18.812 -1.426 8.439 1.00 64.38 75 GLN A CA 1
ATOM 570 C C . GLN A 1 75 ? -20.192 -2.096 8.532 1.00 64.38 75 GLN A C 1
ATOM 572 O O . GLN A 1 75 ? -20.386 -3.160 7.945 1.00 64.38 75 GLN A O 1
ATOM 577 N N . ALA A 1 76 ? -21.156 -1.469 9.209 1.00 68.38 76 ALA A N 1
ATOM 578 C CA . ALA A 1 76 ? -22.544 -1.932 9.244 1.00 68.38 76 ALA A CA 1
ATOM 579 C C . ALA A 1 76 ? -23.231 -1.813 7.868 1.00 68.38 76 ALA A C 1
ATOM 581 O O . ALA A 1 76 ? -23.954 -2.715 7.447 1.00 68.38 76 ALA A O 1
ATOM 582 N N . ALA A 1 77 ? -22.969 -0.729 7.128 1.00 74.31 77 ALA A N 1
ATOM 583 C CA . ALA A 1 77 ? -23.524 -0.527 5.789 1.00 74.31 77 ALA A CA 1
ATOM 584 C C . ALA A 1 77 ? -22.978 -1.539 4.767 1.00 74.31 77 ALA A C 1
ATOM 586 O O . ALA A 1 77 ? -23.750 -2.123 4.010 1.00 74.31 77 ALA A O 1
ATOM 587 N N . VAL A 1 78 ? -21.666 -1.795 4.776 1.00 71.62 78 VAL A N 1
ATOM 588 C CA . VAL A 1 78 ? -21.018 -2.741 3.849 1.00 71.62 78 VAL A CA 1
ATOM 589 C C . VAL A 1 78 ? -21.460 -4.184 4.107 1.00 71.62 78 VAL A C 1
ATOM 591 O O . VAL A 1 78 ? -21.685 -4.935 3.163 1.00 71.62 78 VAL A O 1
ATOM 594 N N . GLN A 1 79 ? -21.653 -4.572 5.369 1.00 69.19 79 GLN A N 1
ATOM 595 C CA . GLN A 1 79 ? -22.160 -5.906 5.722 1.00 69.19 79 GLN A CA 1
ATOM 596 C C . GLN A 1 79 ? -23.596 -6.171 5.277 1.00 69.19 79 GLN A C 1
ATOM 598 O O . GLN A 1 79 ? -24.006 -7.325 5.162 1.0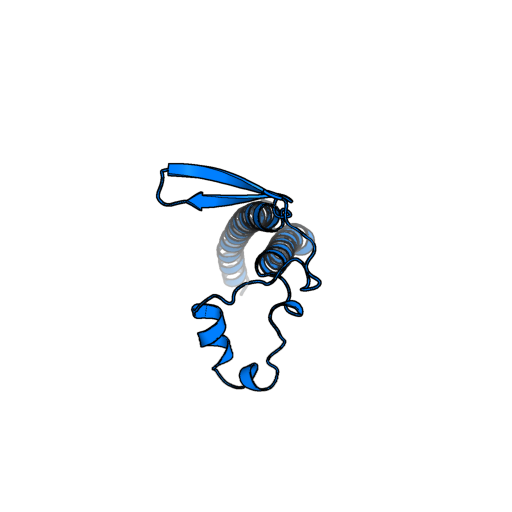0 69.19 79 GLN A O 1
ATOM 603 N N . ARG A 1 80 ? -24.369 -5.111 5.037 1.00 71.19 80 ARG A N 1
ATOM 604 C CA . ARG A 1 80 ? -25.758 -5.222 4.593 1.00 71.19 80 ARG A CA 1
ATOM 605 C C . ARG A 1 80 ? -25.869 -5.610 3.115 1.00 71.19 80 ARG A C 1
ATOM 607 O O . ARG A 1 80 ? -26.960 -5.945 2.664 1.00 71.19 80 ARG A O 1
ATOM 614 N N . ILE A 1 81 ? -24.761 -5.570 2.369 1.00 77.25 81 ILE A N 1
ATOM 615 C CA . ILE A 1 81 ? -24.713 -5.921 0.951 1.00 77.25 81 ILE A CA 1
ATOM 616 C C . ILE A 1 81 ? -24.499 -7.442 0.814 1.00 77.25 81 ILE A C 1
ATOM 618 O O . ILE A 1 81 ? -23.471 -7.962 1.260 1.00 77.25 81 ILE A O 1
ATOM 622 N N . PRO A 1 82 ? -25.433 -8.189 0.196 1.00 60.56 82 PRO A N 1
ATOM 623 C CA . PRO A 1 82 ? -25.210 -9.598 -0.114 1.00 60.56 82 PRO A CA 1
ATOM 624 C C . PRO A 1 82 ? -24.063 -9.738 -1.134 1.00 60.56 82 PRO A C 1
ATOM 626 O O . PRO A 1 82 ? -23.963 -8.918 -2.047 1.00 60.56 82 PRO A O 1
ATOM 629 N N . PRO A 1 83 ? -23.182 -10.749 -1.012 1.00 67.00 83 PRO A N 1
ATOM 630 C CA . PRO A 1 83 ? -23.342 -11.978 -0.230 1.00 67.00 83 PRO A CA 1
ATOM 631 C C . PRO A 1 83 ? -22.726 -11.946 1.186 1.00 67.00 83 PRO A C 1
ATOM 633 O O . PRO A 1 83 ? -22.776 -12.955 1.887 1.00 67.00 83 PRO A O 1
ATOM 636 N N . LEU A 1 84 ? -22.171 -10.813 1.639 1.00 63.53 84 LEU A N 1
ATOM 637 C CA . LEU A 1 84 ? -21.541 -10.702 2.967 1.00 63.53 84 LEU A CA 1
ATOM 638 C C . LEU A 1 84 ? -22.538 -10.839 4.127 1.00 63.53 84 LEU A C 1
ATOM 640 O O . LEU A 1 84 ? -22.147 -11.258 5.214 1.00 63.53 84 LEU A O 1
ATOM 644 N N . SER A 1 85 ? -23.822 -10.567 3.885 1.00 61.50 85 SER A N 1
ATOM 645 C CA . SER A 1 85 ? -24.900 -10.793 4.853 1.00 61.50 85 SER A CA 1
ATOM 646 C C . SER A 1 85 ? -25.084 -12.267 5.231 1.00 61.50 85 SER A C 1
ATOM 648 O O . SER A 1 85 ? -25.591 -12.551 6.312 1.00 61.50 85 SER A O 1
ATOM 650 N N . HIS A 1 86 ? -24.685 -13.212 4.368 1.00 66.50 86 HIS A N 1
ATOM 651 C CA . HIS A 1 86 ? -24.848 -14.648 4.624 1.00 66.50 86 HIS A CA 1
ATOM 652 C C . HIS A 1 86 ? -23.771 -15.222 5.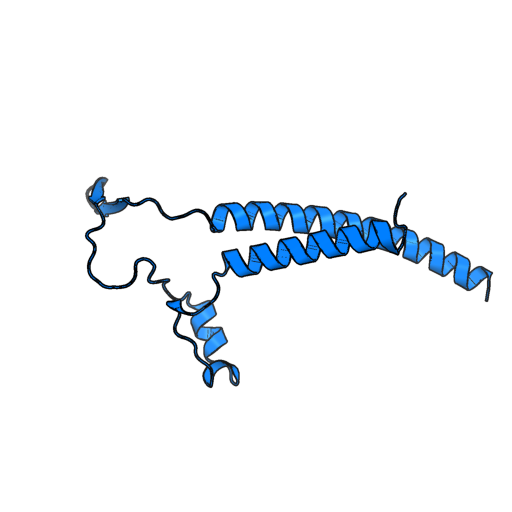555 1.00 66.50 86 HIS A C 1
ATOM 654 O O . HIS A 1 86 ? -24.022 -16.213 6.234 1.00 66.50 86 HIS A O 1
ATOM 660 N N . TRP A 1 87 ? -22.595 -14.591 5.619 1.00 62.09 87 TRP A N 1
ATOM 661 C CA . TRP A 1 87 ? -21.457 -15.017 6.444 1.00 62.09 87 TRP A CA 1
ATOM 662 C C . TRP A 1 87 ? -21.064 -13.929 7.444 1.00 62.09 87 TRP A C 1
ATOM 664 O O . TRP A 1 87 ? -19.886 -13.599 7.596 1.00 62.09 87 TRP A O 1
ATOM 674 N N . SER A 1 88 ? -22.065 -13.329 8.096 1.00 59.91 88 SER A N 1
ATOM 675 C CA . SER A 1 88 ? -21.845 -12.293 9.104 1.00 59.91 88 SER A CA 1
ATOM 676 C C . SER A 1 88 ? -21.129 -12.882 10.321 1.00 59.91 88 SER A C 1
ATOM 678 O O . SER A 1 88 ? -21.746 -13.440 11.224 1.00 59.91 88 SER A O 1
ATOM 680 N N . LEU A 1 89 ? -19.802 -12.783 10.319 1.00 62.31 89 LEU A N 1
ATOM 681 C CA . LEU A 1 89 ? -18.966 -13.143 11.458 1.00 62.31 89 LEU A CA 1
ATOM 682 C C . LEU A 1 89 ? -19.137 -12.070 12.546 1.00 62.31 89 LEU A C 1
ATOM 684 O O . LEU A 1 89 ? -19.065 -10.884 12.197 1.00 62.31 89 LEU A O 1
ATOM 688 N N . PRO A 1 90 ? -19.353 -12.415 13.825 1.00 64.81 90 PRO A N 1
ATOM 689 C CA . PRO A 1 90 ? -19.472 -11.425 14.888 1.00 64.81 90 PRO A CA 1
ATOM 690 C C . PRO A 1 90 ? -18.188 -10.566 14.992 1.00 64.81 90 PRO A C 1
ATOM 692 O O . PRO A 1 90 ? -17.100 -11.025 14.631 1.00 64.81 90 PRO A O 1
ATOM 695 N N . PRO A 1 91 ? -18.277 -9.286 15.412 1.00 61.56 91 PRO A N 1
ATOM 696 C CA . PRO A 1 91 ? -17.175 -8.314 15.298 1.00 61.56 91 PRO A CA 1
ATOM 697 C C . PRO A 1 91 ? -15.864 -8.732 15.978 1.00 61.56 91 PRO A C 1
ATOM 699 O O . PRO A 1 91 ? -14.785 -8.327 15.549 1.00 61.56 91 PRO A O 1
ATOM 702 N N . ASN A 1 92 ? -15.964 -9.561 17.016 1.00 59.47 92 ASN A N 1
ATOM 703 C CA . ASN A 1 92 ? -14.861 -10.141 17.779 1.00 59.47 92 ASN A CA 1
ATOM 704 C C . ASN A 1 92 ? -14.112 -11.265 17.038 1.00 59.47 92 ASN A C 1
ATOM 706 O O . ASN A 1 92 ? -12.937 -11.483 17.311 1.00 59.47 92 ASN A O 1
ATOM 710 N N . GLU A 1 93 ? -14.750 -11.946 16.087 1.00 61.53 93 GLU A N 1
ATOM 711 C CA . GLU A 1 93 ? -14.125 -12.991 15.263 1.00 61.53 93 GLU A CA 1
ATOM 712 C C . GLU A 1 93 ? -13.442 -12.416 14.009 1.00 61.53 93 GLU A C 1
ATOM 714 O O . GLU A 1 93 ? -12.752 -13.120 13.268 1.00 61.53 93 GLU A O 1
ATOM 719 N N . ARG A 1 94 ? -13.603 -11.112 13.750 1.00 71.06 94 ARG A N 1
ATOM 720 C CA . ARG A 1 94 ? -13.035 -10.448 12.572 1.00 71.06 94 ARG A CA 1
ATOM 721 C C . ARG A 1 94 ? -11.608 -10.002 12.810 1.00 71.06 94 ARG A C 1
ATOM 723 O O . ARG A 1 94 ? -11.279 -9.394 13.827 1.00 71.06 94 ARG A O 1
ATOM 730 N N . LEU A 1 95 ? -10.780 -10.185 11.782 1.00 66.31 95 LEU A N 1
ATOM 731 C CA . LEU A 1 95 ? -9.442 -9.612 11.773 1.00 66.31 95 LEU A CA 1
ATOM 732 C C . LEU A 1 95 ? -9.508 -8.085 11.979 1.00 66.31 95 LEU A C 1
ATOM 734 O O . LEU A 1 95 ? -10.255 -7.419 11.245 1.00 66.31 95 LEU A O 1
ATOM 738 N N . PRO A 1 96 ? -8.715 -7.530 12.919 1.00 72.25 96 PRO A N 1
ATOM 739 C CA . PRO A 1 96 ? -8.619 -6.092 13.136 1.00 72.25 96 PRO A CA 1
ATOM 740 C C . PRO A 1 96 ? -8.361 -5.346 11.833 1.00 72.25 96 PRO A C 1
ATOM 742 O O . PRO A 1 96 ? -7.534 -5.783 11.034 1.00 72.25 96 PRO A O 1
ATOM 745 N N . VAL A 1 97 ? -8.986 -4.178 11.655 1.00 75.88 97 VAL A N 1
ATOM 746 C CA . VAL A 1 97 ? -8.675 -3.282 10.527 1.00 75.88 97 VAL A CA 1
ATOM 747 C C . VAL A 1 97 ? -7.175 -2.969 10.493 1.00 75.88 97 VAL A C 1
ATOM 749 O O . VAL A 1 97 ? -6.556 -3.125 9.443 1.00 75.88 97 VAL A O 1
ATOM 752 N N . GLY A 1 98 ? -6.569 -2.676 11.651 1.00 79.44 98 GLY A N 1
ATOM 753 C CA . GLY A 1 98 ? -5.120 -2.489 11.778 1.00 79.44 98 GLY A CA 1
ATOM 754 C C . GLY A 1 98 ? -4.310 -3.722 11.378 1.00 79.44 98 GLY A C 1
ATOM 755 O O . GLY A 1 98 ? -3.317 -3.597 10.673 1.00 79.44 98 GLY A O 1
ATOM 756 N N . GLY A 1 99 ? -4.778 -4.928 11.717 1.00 81.38 99 GLY A N 1
ATOM 757 C CA . GLY A 1 99 ? -4.150 -6.181 11.284 1.00 81.38 99 GLY A CA 1
ATOM 758 C C . GLY A 1 99 ? -4.216 -6.383 9.769 1.00 81.38 99 GLY A C 1
ATOM 759 O O . GLY A 1 99 ? -3.225 -6.763 9.153 1.00 81.38 99 GLY A O 1
ATOM 760 N N . LYS A 1 100 ? -5.353 -6.063 9.139 1.00 86.62 100 LYS A N 1
ATOM 761 C CA . LYS A 1 100 ? -5.492 -6.110 7.674 1.00 86.62 100 LYS A CA 1
ATOM 762 C C . LYS A 1 100 ? -4.576 -5.097 6.994 1.00 86.62 100 LYS A C 1
ATOM 764 O O . LYS A 1 100 ? -3.898 -5.450 6.035 1.00 86.62 100 LYS A O 1
ATOM 769 N N . MET A 1 101 ? -4.530 -3.866 7.505 1.00 84.94 101 MET A N 1
ATOM 770 C CA . MET A 1 101 ? -3.637 -2.817 7.002 1.00 84.94 101 MET A CA 1
ATOM 771 C C . MET A 1 101 ? -2.168 -3.215 7.149 1.00 84.94 101 MET A C 1
ATOM 773 O O . MET A 1 101 ? -1.384 -3.013 6.228 1.00 84.94 101 MET A O 1
ATOM 777 N N . PHE A 1 102 ? -1.805 -3.841 8.269 1.00 88.25 102 PHE A N 1
ATOM 778 C CA . PHE A 1 102 ? -0.457 -4.340 8.510 1.00 88.25 102 PHE A CA 1
ATOM 779 C C . PHE A 1 102 ? -0.060 -5.400 7.480 1.00 88.25 102 PHE A C 1
ATOM 781 O O . PHE A 1 102 ? 0.955 -5.248 6.803 1.00 88.25 102 PHE A O 1
ATOM 788 N N . VAL A 1 103 ? -0.893 -6.424 7.279 1.00 91.44 103 VAL A N 1
ATOM 789 C CA . VAL A 1 103 ? -0.641 -7.463 6.266 1.00 91.44 103 VAL A CA 1
ATOM 790 C C . VAL A 1 103 ? -0.585 -6.863 4.858 1.00 91.44 103 VAL A C 1
ATOM 792 O O . VAL A 1 103 ? 0.307 -7.203 4.083 1.00 91.44 103 VAL A O 1
ATOM 795 N N . ALA A 1 104 ? -1.484 -5.930 4.535 1.00 92.00 104 ALA A N 1
ATOM 796 C CA . ALA A 1 104 ? -1.479 -5.237 3.250 1.00 92.00 104 ALA A CA 1
ATOM 797 C C . ALA A 1 104 ? -0.190 -4.423 3.031 1.00 92.00 104 ALA A C 1
ATOM 799 O O . ALA A 1 104 ? 0.367 -4.435 1.931 1.00 92.00 104 ALA A O 1
ATOM 800 N N . SER A 1 105 ? 0.319 -3.759 4.074 1.00 92.19 105 SER A N 1
ATOM 801 C CA . SER A 1 105 ? 1.584 -3.021 4.012 1.00 92.19 105 SER A CA 1
ATOM 802 C C . SER A 1 105 ? 2.774 -3.948 3.749 1.00 92.19 105 SER A C 1
ATOM 804 O O . SER A 1 105 ? 3.581 -3.665 2.865 1.00 92.19 105 SER A O 1
ATOM 806 N N . LEU A 1 106 ? 2.827 -5.106 4.420 1.00 94.56 106 LEU A N 1
ATOM 807 C CA . LEU A 1 106 ? 3.853 -6.129 4.202 1.00 94.56 106 LEU A CA 1
ATOM 808 C C . LEU A 1 106 ? 3.801 -6.676 2.779 1.00 94.56 106 LEU A C 1
ATOM 810 O O . LEU A 1 106 ? 4.837 -6.782 2.132 1.00 94.56 106 LEU A O 1
ATOM 814 N N . ALA A 1 107 ? 2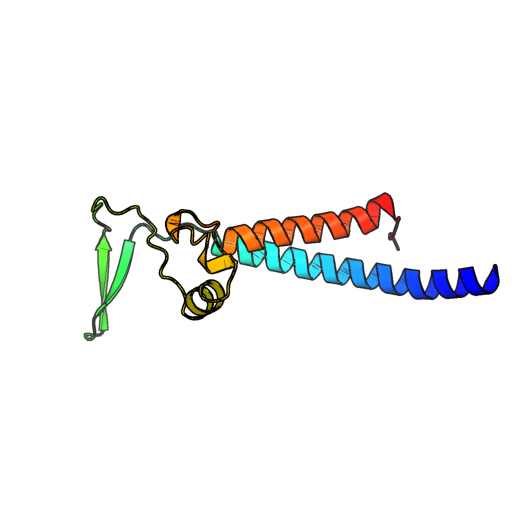.606 -6.992 2.280 1.00 94.94 107 ALA A N 1
ATOM 815 C CA . ALA A 1 107 ? 2.425 -7.475 0.916 1.00 94.94 107 ALA A CA 1
ATOM 816 C C . ALA A 1 107 ? 2.884 -6.433 -0.117 1.00 94.94 107 ALA A C 1
ATOM 818 O O . ALA A 1 107 ? 3.565 -6.777 -1.081 1.00 94.94 107 ALA A O 1
ATOM 819 N N . THR A 1 108 ? 2.574 -5.155 0.115 1.00 92.75 108 THR A N 1
ATOM 820 C CA . THR A 1 108 ? 3.000 -4.047 -0.756 1.00 92.75 108 THR A CA 1
ATOM 821 C C . THR A 1 108 ? 4.522 -3.885 -0.755 1.00 92.75 108 THR A C 1
ATOM 823 O O . THR A 1 108 ? 5.134 -3.783 -1.818 1.00 92.75 108 THR A O 1
ATOM 826 N N . LEU A 1 109 ? 5.155 -3.918 0.422 1.00 92.44 109 LEU A N 1
ATOM 827 C CA . LEU A 1 109 ? 6.614 -3.852 0.560 1.00 92.44 109 LEU A CA 1
ATOM 828 C C . LEU A 1 109 ? 7.303 -5.068 -0.071 1.00 92.44 109 LEU A C 1
ATOM 830 O O . LEU A 1 109 ? 8.291 -4.912 -0.785 1.00 92.44 109 LEU A O 1
ATOM 834 N N . ALA A 1 110 ? 6.758 -6.267 0.136 1.00 93.19 110 ALA A N 1
ATOM 835 C CA . ALA A 1 110 ? 7.254 -7.489 -0.482 1.00 93.19 110 ALA A CA 1
ATOM 836 C C . ALA A 1 110 ? 7.170 -7.409 -2.010 1.00 93.19 110 ALA A C 1
ATOM 838 O O . ALA A 1 110 ? 8.129 -7.753 -2.695 1.00 93.19 110 ALA A O 1
ATOM 839 N N . TRP A 1 111 ? 6.069 -6.886 -2.555 1.00 91.56 111 TRP A N 1
ATOM 840 C CA . TRP A 1 111 ? 5.939 -6.677 -3.995 1.00 91.56 111 TRP A CA 1
ATOM 841 C C . TRP A 1 111 ? 6.963 -5.670 -4.525 1.00 91.56 111 TRP A C 1
ATOM 843 O O . TRP A 1 111 ? 7.623 -5.922 -5.533 1.00 91.56 111 TRP A O 1
ATOM 853 N N . SER A 1 112 ? 7.167 -4.562 -3.806 1.00 88.00 112 SER A N 1
ATOM 854 C CA . SER A 1 112 ? 8.225 -3.598 -4.120 1.00 88.00 112 SER A CA 1
ATOM 855 C C . SER A 1 112 ? 9.612 -4.247 -4.149 1.00 88.00 112 SER A C 1
ATOM 857 O O . SER A 1 112 ? 10.425 -3.925 -5.014 1.00 88.00 112 SER A O 1
ATOM 859 N N . PHE A 1 113 ? 9.886 -5.170 -3.228 1.00 87.75 113 PHE A N 1
ATOM 860 C CA . PHE A 1 113 ? 11.148 -5.903 -3.171 1.00 87.75 113 PHE A CA 1
ATOM 861 C C . PHE A 1 113 ? 11.299 -6.924 -4.310 1.00 87.75 113 PHE A C 1
ATOM 863 O O . PHE A 1 113 ? 12.380 -7.068 -4.880 1.00 87.75 113 PHE A O 1
ATOM 870 N N . VAL A 1 114 ? 10.217 -7.603 -4.699 1.00 88.62 114 VAL A N 1
ATOM 871 C CA . VAL A 1 114 ? 10.199 -8.506 -5.863 1.00 88.62 114 VAL A C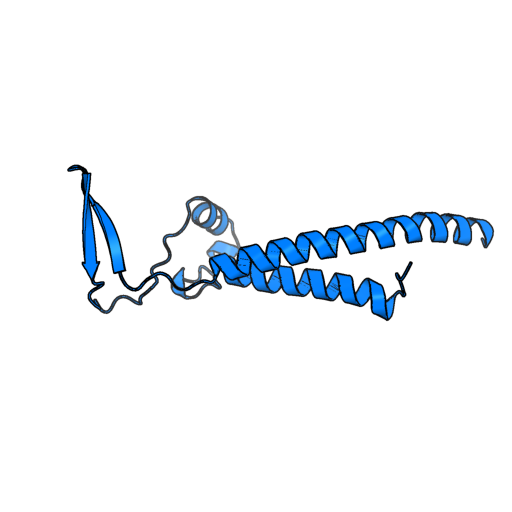A 1
ATOM 872 C C . VAL A 1 114 ? 10.495 -7.739 -7.154 1.00 88.62 114 VAL A C 1
ATOM 874 O O . VAL A 1 114 ? 11.267 -8.219 -7.983 1.00 88.62 114 VAL A O 1
ATOM 877 N N . MET A 1 115 ? 9.952 -6.526 -7.311 1.00 84.69 115 MET A N 1
ATOM 878 C CA . MET A 1 115 ? 10.278 -5.658 -8.452 1.00 84.69 115 MET A CA 1
ATOM 879 C C . MET A 1 115 ? 11.773 -5.334 -8.541 1.00 84.69 115 MET A C 1
ATOM 881 O O . MET A 1 115 ? 12.332 -5.283 -9.631 1.00 84.69 115 MET A O 1
ATOM 885 N N . GLU A 1 116 ? 12.449 -5.166 -7.410 1.00 82.94 116 GLU A N 1
ATOM 886 C CA . GLU A 1 116 ? 13.895 -4.943 -7.394 1.00 82.94 116 GLU A CA 1
ATOM 887 C C . GLU A 1 116 ? 14.689 -6.206 -7.724 1.00 82.94 116 GLU A C 1
ATOM 889 O O . GLU A 1 116 ? 15.555 -6.186 -8.593 1.00 82.94 116 GLU A O 1
ATOM 894 N N . THR A 1 117 ? 14.386 -7.305 -7.038 1.00 83.31 117 THR A N 1
ATOM 895 C CA . THR A 1 117 ? 15.227 -8.510 -7.052 1.00 83.31 117 THR A CA 1
ATOM 896 C C . THR A 1 117 ? 14.997 -9.408 -8.258 1.00 83.31 117 THR A C 1
ATOM 898 O O . THR A 1 117 ? 15.952 -9.967 -8.789 1.00 83.31 117 THR A O 1
ATOM 901 N N . VAL A 1 118 ? 13.747 -9.555 -8.702 1.00 80.69 118 VAL A N 1
ATOM 902 C CA . VAL A 1 118 ? 13.387 -10.450 -9.813 1.00 80.69 118 VAL A CA 1
ATOM 903 C C . VAL A 1 118 ? 13.454 -9.719 -11.144 1.00 80.69 118 VAL A C 1
ATOM 905 O O . VAL A 1 118 ? 13.992 -10.244 -12.114 1.00 80.69 118 VAL A O 1
ATOM 908 N N . PHE A 1 119 ? 12.909 -8.504 -11.195 1.00 76.69 119 PHE A N 1
ATOM 909 C CA . PHE A 1 119 ? 12.858 -7.727 -12.432 1.00 76.69 119 PHE A CA 1
ATOM 910 C C . PHE A 1 119 ? 14.092 -6.844 -12.631 1.00 76.69 119 PHE A C 1
ATOM 912 O O . PHE A 1 119 ? 14.211 -6.210 -13.676 1.00 76.69 119 PHE A O 1
ATOM 919 N N . GLY A 1 120 ? 15.007 -6.801 -11.655 1.00 69.19 120 GLY A N 1
ATOM 920 C CA . GLY A 1 120 ? 16.222 -6.002 -11.755 1.00 69.19 120 GLY A CA 1
ATOM 921 C C . GLY A 1 120 ? 15.922 -4.516 -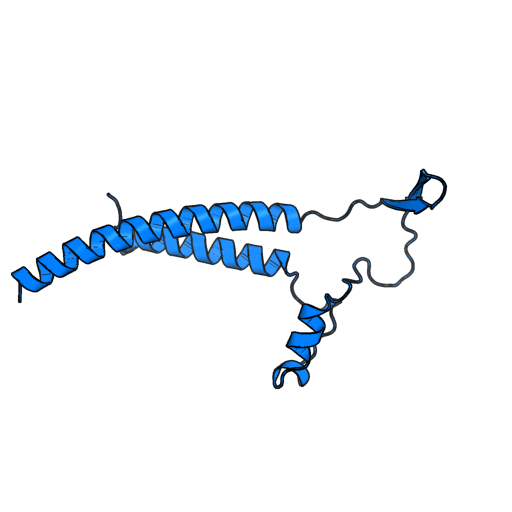11.923 1.00 69.19 120 GLY A C 1
ATOM 922 O O . GLY A 1 120 ? 16.691 -3.822 -12.580 1.00 69.19 120 GLY A O 1
ATOM 923 N N . VAL A 1 121 ? 14.802 -4.024 -11.368 1.00 67.88 121 VAL A N 1
ATOM 924 C CA . VAL A 1 121 ? 14.455 -2.591 -11.331 1.00 67.88 121 VAL A CA 1
ATOM 925 C C . VAL A 1 121 ? 15.367 -1.913 -10.300 1.00 67.88 121 VAL A C 1
ATOM 927 O O . VAL A 1 121 ? 14.959 -1.507 -9.204 1.00 67.88 121 VAL A O 1
ATOM 930 N N . GLY A 1 122 ? 16.652 -1.910 -10.632 1.00 63.75 122 GLY A N 1
ATOM 931 C CA . GLY A 1 122 ? 17.769 -1.381 -9.882 1.00 63.75 122 GLY A CA 1
ATOM 932 C C . GLY A 1 122 ? 18.515 -0.416 -10.786 1.00 63.75 122 GLY A C 1
ATOM 933 O O . GLY A 1 122 ? 19.372 -0.845 -11.545 1.00 63.75 122 GLY A O 1
ATOM 934 N N . VAL A 1 123 ? 18.137 0.858 -10.641 1.00 55.41 123 VAL A N 1
ATOM 935 C CA . VAL A 1 123 ? 18.705 2.081 -11.241 1.00 55.41 123 VAL A CA 1
ATOM 936 C C . VAL A 1 123 ? 18.756 2.118 -12.769 1.00 55.41 123 VAL A C 1
ATOM 938 O O . VAL A 1 123 ? 19.621 1.462 -13.382 1.00 55.41 123 VAL A O 1
#

pLDDT: mean 71.07, std 15.67, range [35.59, 95.06]

Sequence (123 aa):
MFVLGVAVGLAVGGVFVTAKYVMFVVGLLLFGYATFQLRPDPPWDTEQTEDGKVRVTKNEPKGSVVGGRDETKFQAAVQRIPPLSHWSLPPNERLPVGGKMFVASLATLAWSFVMETVFGVGV

Foldseek 3Di:
DVVVCVVCCVVVLVVLLVVLVVLQVVLVVLLVVLVVVPDDDDQWDWDQDPVRDTDIDGDDPDPDPDDPDDQDPVNVVVCVDPPNVVVDDRPVPDDDPSNVSNVVSVVSNVVSVCCCPVVVSDD

Organism: NCBI:txid3034025

InterPro domains:
  IPR055977 Protein of unknown function DUF7555 [PF24432] (2-121)